Protein AF-A0A522Q7I4-F1 (afdb_monomer_lite)

Radius of gyration: 24.4 Å; chains: 1; bounding box: 67×65×29 Å

Secondary structure (DSSP, 8-state):
-------------------------SPPPPHHHHHHHHHHHHHTT--TT--SS-TTHHHHHHHHHHHHHHHHHHHHHHS--

Sequence (81 aa):
MKSTIKSVALAVAVVVPAISFAQPSNAPLTHTQVREQLIQLERAGYNPARKDNMYPADIQAAEARVAAKSEATGAASTGVG

pLDDT: mean 76.22, std 16.78, range [45.09, 95.5]

Structure (mmCIF, N/CA/C/O backbone):
data_AF-A0A522Q7I4-F1
#
_entry.id   AF-A0A522Q7I4-F1
#
loop_
_atom_site.group_PDB
_atom_site.id
_atom_site.type_symbol
_atom_site.label_atom_id
_atom_site.label_alt_id
_atom_site.label_comp_id
_atom_site.label_asym_id
_atom_site.label_entity_id
_atom_site.label_seq_id
_atom_site.pdbx_PDB_ins_code
_atom_site.Cartn_x
_atom_site.Cartn_y
_atom_site.Cartn_z
_atom_site.occupancy
_atom_site.B_iso_or_equiv
_atom_site.auth_seq_id
_atom_site.auth_comp_id
_atom_site.auth_asym_id
_atom_site.auth_atom_id
_atom_site.pdbx_PDB_model_num
ATOM 1 N N . MET A 1 1 ? 39.288 51.446 -9.111 1.00 46.84 1 MET A N 1
ATOM 2 C CA . MET A 1 1 ? 38.030 50.691 -9.296 1.00 46.84 1 MET A CA 1
ATOM 3 C C . MET A 1 1 ? 37.957 49.609 -8.227 1.00 46.84 1 MET A C 1
ATOM 5 O O . MET A 1 1 ? 38.763 48.691 -8.264 1.00 46.84 1 MET A O 1
ATOM 9 N N . LYS A 1 2 ? 37.093 49.760 -7.216 1.00 45.09 2 LYS A N 1
ATOM 10 C CA . LYS A 1 2 ? 36.893 48.769 -6.144 1.00 45.09 2 LYS A CA 1
ATOM 11 C C . LYS A 1 2 ? 35.389 48.539 -6.035 1.00 45.09 2 LYS A C 1
ATOM 13 O O . LYS A 1 2 ? 34.664 49.418 -5.590 1.00 45.09 2 LYS A O 1
ATOM 18 N N . SER A 1 3 ? 34.948 47.410 -6.576 1.00 53.44 3 SER A N 1
ATOM 19 C CA . SER A 1 3 ? 33.542 47.050 -6.732 1.00 53.44 3 SER A CA 1
ATOM 20 C C . SER A 1 3 ? 32.928 46.720 -5.371 1.00 53.44 3 SER A C 1
ATOM 22 O O . SER A 1 3 ? 33.274 45.713 -4.754 1.00 53.44 3 SER A O 1
ATOM 24 N N . THR A 1 4 ? 32.032 47.574 -4.881 1.00 58.53 4 THR A N 1
ATOM 25 C CA . THR A 1 4 ? 31.184 47.316 -3.711 1.00 58.53 4 THR A CA 1
ATOM 26 C C . THR A 1 4 ? 29.991 46.458 -4.128 1.00 58.53 4 THR A C 1
ATOM 28 O O . THR A 1 4 ? 28.848 46.898 -4.088 1.00 58.53 4 THR A O 1
ATOM 31 N N . ILE A 1 5 ? 30.261 45.226 -4.561 1.00 56.88 5 ILE A N 1
ATOM 32 C CA . ILE A 1 5 ? 29.248 44.185 -4.776 1.00 56.88 5 ILE A CA 1
ATOM 33 C C . ILE A 1 5 ? 29.533 43.084 -3.755 1.00 56.88 5 ILE A C 1
ATOM 35 O O . ILE A 1 5 ? 30.106 42.042 -4.054 1.00 56.88 5 ILE A O 1
ATOM 39 N N . LYS A 1 6 ? 29.217 43.372 -2.494 1.00 48.34 6 LYS A N 1
ATOM 40 C CA . LYS A 1 6 ? 29.024 42.360 -1.441 1.00 48.34 6 LYS A CA 1
ATOM 41 C C . LYS A 1 6 ? 27.737 42.654 -0.667 1.00 48.34 6 LYS A C 1
ATOM 43 O O . LYS A 1 6 ? 27.628 42.395 0.525 1.00 48.34 6 LYS A O 1
ATOM 48 N N . SER A 1 7 ? 26.773 43.257 -1.354 1.00 54.56 7 SER A N 1
ATOM 49 C CA . SER A 1 7 ? 25.384 43.324 -0.938 1.00 54.56 7 SER A CA 1
ATOM 50 C C . SER A 1 7 ? 24.757 41.946 -1.158 1.00 54.56 7 SER A C 1
ATOM 52 O O . SER A 1 7 ? 24.814 41.403 -2.256 1.00 54.56 7 SER A O 1
ATOM 54 N N . VAL A 1 8 ? 24.142 41.420 -0.097 1.00 56.62 8 VAL A N 1
ATOM 55 C CA . VAL A 1 8 ? 23.351 40.178 -0.058 1.00 56.62 8 VAL A CA 1
ATOM 56 C C . VAL A 1 8 ? 24.188 38.891 -0.006 1.00 56.62 8 VAL A C 1
ATOM 58 O O . VAL A 1 8 ? 24.107 38.015 -0.862 1.00 56.62 8 VAL A O 1
ATOM 61 N N . ALA A 1 9 ? 24.952 38.724 1.078 1.00 55.34 9 ALA A N 1
ATOM 62 C CA . ALA A 1 9 ? 25.180 37.380 1.603 1.00 55.34 9 ALA A CA 1
ATOM 63 C C . ALA A 1 9 ? 23.834 36.878 2.149 1.00 55.34 9 ALA A C 1
ATOM 65 O O . ALA A 1 9 ? 23.365 37.309 3.200 1.00 55.34 9 ALA A O 1
ATOM 66 N N . LEU A 1 10 ? 23.185 36.057 1.331 1.00 52.94 10 LEU A N 1
ATOM 67 C CA . LEU A 1 10 ? 21.881 35.437 1.503 1.00 52.94 10 LEU A CA 1
ATOM 68 C C . LEU A 1 10 ? 21.742 34.777 2.887 1.00 52.94 10 LEU A C 1
ATOM 70 O O . LEU A 1 10 ? 22.181 33.653 3.115 1.00 52.94 10 LEU A O 1
ATOM 74 N N . ALA A 1 11 ? 21.114 35.491 3.816 1.00 59.00 11 ALA A N 1
ATOM 75 C CA . ALA A 1 11 ? 20.704 34.974 5.109 1.00 59.00 11 ALA A CA 1
ATOM 76 C C . ALA A 1 11 ? 19.443 34.107 4.956 1.00 59.00 11 ALA A C 1
ATOM 78 O O . ALA A 1 11 ? 18.365 34.572 5.292 1.00 59.00 11 ALA A O 1
ATOM 79 N N . VAL A 1 12 ? 19.551 32.873 4.445 1.00 61.06 12 VAL A N 1
ATOM 80 C CA . VAL A 1 12 ? 18.496 31.842 4.577 1.00 61.06 12 VAL A CA 1
ATOM 81 C C . VAL A 1 12 ? 19.124 30.445 4.480 1.00 61.06 12 VAL A C 1
ATOM 83 O O . VAL A 1 12 ? 19.239 29.880 3.399 1.00 61.06 12 VAL A O 1
ATOM 86 N N . ALA A 1 13 ? 19.539 29.863 5.604 1.00 62.25 13 ALA A N 1
AT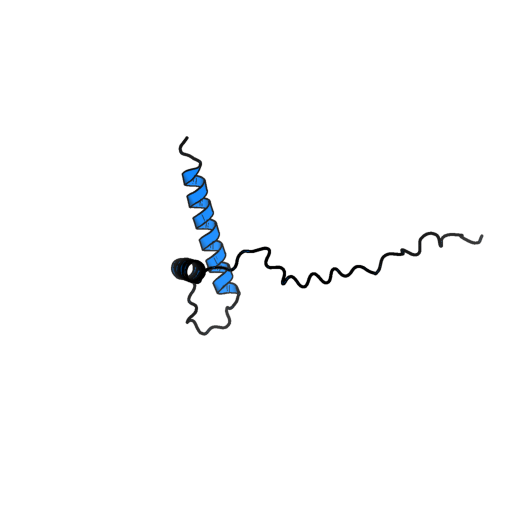OM 87 C CA . ALA A 1 13 ? 19.919 28.444 5.650 1.00 62.25 13 ALA A CA 1
ATOM 88 C C . ALA A 1 13 ? 19.482 27.759 6.954 1.00 62.25 13 ALA A C 1
ATOM 90 O O . ALA A 1 13 ? 20.130 26.832 7.425 1.00 62.25 13 ALA A O 1
ATOM 91 N N . VAL A 1 14 ? 18.375 28.207 7.552 1.00 62.06 14 VAL A N 1
ATOM 92 C CA . VAL A 1 14 ? 17.732 27.493 8.662 1.00 62.06 14 VAL A CA 1
ATOM 93 C C . VAL A 1 14 ? 16.228 27.535 8.461 1.00 62.06 14 VAL A C 1
ATOM 95 O O . VAL A 1 14 ? 15.557 28.364 9.052 1.00 62.06 14 VAL A O 1
ATOM 98 N N . VAL A 1 15 ? 15.719 26.646 7.613 1.00 61.47 15 VAL A N 1
ATOM 99 C CA . VAL A 1 15 ? 14.502 25.878 7.899 1.00 61.47 15 VAL A CA 1
ATOM 100 C C . VAL A 1 15 ? 14.648 24.594 7.084 1.00 61.47 15 VAL A C 1
ATOM 102 O O . VAL A 1 15 ? 14.260 24.552 5.924 1.00 61.47 15 VAL A O 1
ATOM 105 N N . VAL A 1 16 ? 15.262 23.550 7.645 1.00 66.00 16 VAL A N 1
ATOM 106 C CA . VAL A 1 16 ? 14.859 22.199 7.234 1.00 66.00 16 VAL A CA 1
ATOM 107 C C . VAL A 1 16 ? 13.528 22.004 7.941 1.00 66.00 16 VAL A C 1
ATOM 109 O O . VAL A 1 16 ? 13.525 21.964 9.175 1.00 66.00 16 VAL A O 1
ATOM 112 N N . PRO A 1 17 ? 12.388 21.936 7.238 1.00 62.88 17 PRO A N 1
ATOM 113 C CA . PRO A 1 17 ? 11.175 21.480 7.873 1.00 62.88 17 PRO A CA 1
ATOM 114 C C . PRO A 1 17 ? 11.432 20.007 8.202 1.00 62.88 17 PRO A C 1
ATOM 116 O O . PRO A 1 17 ? 11.360 19.142 7.333 1.00 62.88 17 PRO A O 1
ATOM 119 N N . ALA A 1 18 ? 11.791 19.715 9.451 1.00 63.31 18 ALA A N 1
ATOM 120 C CA . ALA A 1 18 ? 11.734 18.371 10.000 1.00 63.31 18 ALA A CA 1
ATOM 121 C C . ALA A 1 18 ? 10.254 18.023 10.186 1.00 63.31 18 ALA A C 1
ATOM 123 O O . ALA A 1 18 ? 9.759 17.919 11.305 1.00 63.31 18 ALA A O 1
ATOM 124 N N . ILE A 1 19 ? 9.518 17.904 9.080 1.00 60.31 19 ILE A N 1
ATOM 125 C CA . ILE A 1 19 ? 8.150 17.404 9.101 1.00 60.31 19 ILE A CA 1
ATOM 126 C C . ILE A 1 19 ? 8.249 15.887 9.219 1.00 60.31 19 ILE A C 1
ATOM 128 O O . ILE A 1 19 ? 8.034 15.128 8.279 1.00 60.31 19 ILE A O 1
ATOM 132 N N . SER A 1 20 ? 8.665 15.447 10.405 1.00 65.69 20 SER A N 1
ATOM 133 C CA . SER A 1 20 ? 8.470 14.077 10.849 1.00 65.69 20 SER A CA 1
ATOM 134 C C . SER A 1 20 ? 6.972 13.947 11.108 1.00 65.69 20 SER A C 1
ATOM 136 O O . SER A 1 20 ? 6.478 14.207 12.205 1.00 65.69 20 SER A O 1
ATOM 138 N N . PHE A 1 21 ? 6.214 13.698 10.042 1.00 63.53 21 PHE A N 1
ATOM 139 C CA . PHE A 1 21 ? 4.771 13.543 10.113 1.00 63.53 21 PHE A CA 1
ATOM 140 C C . PHE A 1 21 ? 4.442 12.276 10.909 1.00 63.53 21 PHE A C 1
ATOM 142 O O . PHE A 1 21 ? 4.397 11.176 10.372 1.00 63.53 21 PHE A O 1
ATOM 149 N N . ALA A 1 22 ? 4.186 12.455 12.201 1.00 63.72 22 ALA A N 1
ATOM 150 C CA . ALA A 1 22 ? 3.419 11.525 13.026 1.00 63.72 22 ALA A CA 1
ATOM 151 C C . ALA A 1 22 ? 2.159 12.201 13.594 1.00 63.72 22 ALA A C 1
ATOM 153 O O . ALA A 1 22 ? 1.528 11.675 14.507 1.00 63.72 22 ALA A O 1
ATOM 154 N N . GLN A 1 23 ? 1.790 13.384 13.082 1.00 57.75 23 GLN A N 1
ATOM 155 C CA . GLN A 1 23 ? 0.504 13.992 13.407 1.00 57.75 23 GLN A CA 1
ATOM 156 C C . GLN A 1 23 ? -0.589 13.142 12.746 1.00 57.75 23 GLN A C 1
ATOM 158 O O . GLN A 1 23 ? -0.581 13.025 11.519 1.00 57.75 23 GLN A O 1
ATOM 163 N N . PRO A 1 24 ? -1.519 12.545 13.511 1.00 61.66 24 PRO A N 1
ATOM 164 C CA . PRO A 1 24 ? -2.629 11.786 12.960 1.00 61.66 24 PRO A CA 1
ATOM 165 C C . PRO A 1 24 ? -3.654 12.781 12.399 1.00 61.66 24 PRO A C 1
ATOM 167 O O . PRO A 1 24 ? -4.718 12.992 12.967 1.00 61.66 24 PRO A O 1
ATOM 170 N N . SER A 1 25 ? -3.307 13.462 11.305 1.00 61.81 25 SER A N 1
ATOM 171 C CA . SER A 1 25 ? -4.261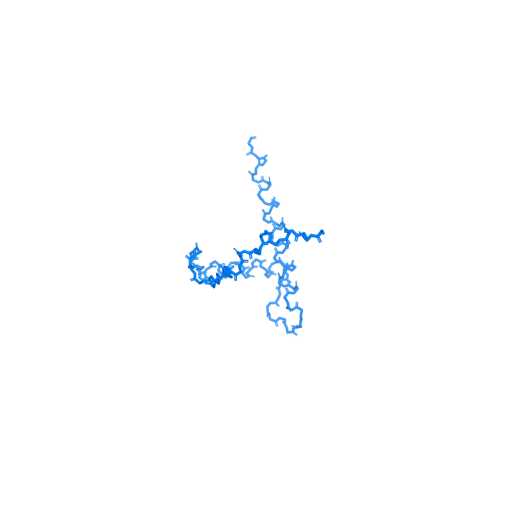 14.245 10.510 1.00 61.81 25 SER A CA 1
ATOM 172 C C . SER A 1 25 ? -5.249 13.335 9.778 1.00 61.81 25 SER A C 1
ATOM 174 O O . SER A 1 25 ? -6.325 13.779 9.390 1.00 61.81 25 SER A O 1
ATOM 176 N N . ASN A 1 26 ? -4.902 12.053 9.643 1.00 65.62 26 ASN A N 1
ATOM 177 C CA . ASN A 1 26 ? -5.767 11.008 9.128 1.00 65.62 26 ASN A CA 1
ATOM 178 C C . ASN A 1 26 ? -6.303 10.202 10.310 1.00 65.62 26 ASN A C 1
ATOM 180 O O . ASN A 1 26 ? -5.525 9.696 11.124 1.00 65.62 26 ASN A O 1
ATOM 184 N N . ALA A 1 27 ? -7.629 10.086 10.407 1.00 74.75 27 ALA A N 1
ATOM 185 C CA . ALA A 1 27 ? -8.249 9.172 11.356 1.00 74.75 27 ALA A CA 1
ATOM 186 C C . ALA A 1 27 ? -7.632 7.766 11.189 1.00 74.75 27 ALA A C 1
ATOM 188 O O . ALA A 1 27 ? -7.387 7.353 10.050 1.00 74.75 27 ALA A O 1
ATOM 189 N N . PRO A 1 28 ? -7.365 7.029 12.285 1.00 81.19 28 PRO A N 1
ATOM 190 C CA . PRO A 1 28 ? -6.856 5.669 12.190 1.00 81.19 28 PRO A CA 1
ATOM 191 C C . PRO A 1 28 ? -7.751 4.825 11.284 1.00 81.19 28 PRO A C 1
ATOM 193 O O . PRO A 1 28 ? -8.973 4.816 11.449 1.00 81.19 28 PRO A O 1
ATOM 196 N N . LEU A 1 29 ? -7.148 4.110 10.333 1.00 85.81 29 LEU A N 1
ATOM 197 C CA . LEU A 1 29 ? -7.899 3.168 9.514 1.00 85.81 29 LEU A CA 1
ATOM 198 C C . LEU A 1 29 ? -8.473 2.070 10.406 1.00 85.81 29 LEU A C 1
ATOM 200 O O . LEU A 1 29 ? -7.789 1.515 11.268 1.00 85.81 29 LEU A O 1
ATOM 204 N N . THR A 1 30 ? -9.736 1.730 10.173 1.00 91.50 30 THR A N 1
ATOM 205 C CA . THR A 1 30 ? -10.350 0.586 10.848 1.00 91.50 30 THR A CA 1
ATOM 206 C C . THR A 1 30 ? -9.817 -0.718 10.252 1.00 91.50 30 THR A C 1
ATOM 208 O O . THR A 1 30 ? -9.509 -0.797 9.061 1.00 91.50 30 THR A O 1
ATOM 211 N N . HIS A 1 31 ? -9.765 -1.788 11.050 1.00 92.44 31 HIS A N 1
ATOM 212 C CA . HIS A 1 31 ? -9.409 -3.121 10.542 1.00 92.44 31 HIS A CA 1
ATOM 213 C C . HIS A 1 31 ? -10.299 -3.565 9.372 1.00 92.44 31 HIS A C 1
ATOM 215 O O . HIS A 1 31 ? -9.838 -4.267 8.471 1.00 92.44 31 HIS A O 1
ATOM 221 N N . THR A 1 32 ? -11.568 -3.148 9.377 1.00 92.31 32 THR A N 1
ATOM 222 C CA . THR A 1 32 ? -12.515 -3.415 8.293 1.00 92.31 32 THR A CA 1
ATOM 223 C C . THR A 1 32 ? -12.085 -2.720 7.004 1.00 92.31 32 THR A C 1
ATOM 225 O O . THR A 1 32 ? -11.965 -3.389 5.983 1.00 92.31 32 THR A O 1
ATOM 228 N N . GLN A 1 33 ? -11.746 -1.428 7.060 1.00 88.88 33 GLN A N 1
ATOM 229 C CA . GLN A 1 33 ? -11.267 -0.677 5.892 1.00 88.88 33 GLN A CA 1
ATOM 230 C C . GLN A 1 33 ? -9.977 -1.261 5.310 1.00 88.88 33 GLN A C 1
ATOM 232 O O . GLN A 1 33 ? -9.861 -1.397 4.096 1.00 88.88 33 GLN A O 1
ATOM 237 N N . VAL A 1 34 ? -9.018 -1.655 6.153 1.00 92.75 34 VAL A N 1
ATOM 238 C CA . VAL A 1 34 ? -7.772 -2.279 5.672 1.00 92.75 34 VAL A CA 1
ATOM 239 C C . VAL A 1 34 ? -8.064 -3.603 4.962 1.00 92.75 34 VAL A C 1
ATOM 241 O O . VAL A 1 34 ? -7.523 -3.865 3.890 1.00 92.75 34 VAL A O 1
ATOM 244 N N . ARG A 1 35 ? -8.960 -4.432 5.513 1.00 93.25 35 ARG A N 1
ATOM 245 C CA . ARG A 1 35 ? -9.374 -5.684 4.863 1.00 93.25 35 ARG A CA 1
ATOM 246 C C . ARG A 1 35 ? -10.041 -5.422 3.512 1.00 93.25 35 ARG A C 1
ATOM 248 O O . ARG A 1 35 ? -9.745 -6.122 2.549 1.00 93.25 35 ARG A O 1
ATOM 255 N N . GLU A 1 36 ? -10.922 -4.432 3.429 1.00 92.81 36 GLU A N 1
ATOM 256 C CA . GLU A 1 36 ? -11.572 -4.057 2.171 1.00 92.81 36 GLU A CA 1
ATOM 257 C C . GLU A 1 36 ? -10.562 -3.602 1.115 1.00 92.81 36 GLU A C 1
ATOM 259 O O . GLU A 1 36 ? -10.665 -4.015 -0.040 1.00 92.81 36 GLU A O 1
ATOM 264 N N . GLN A 1 37 ? -9.561 -2.806 1.501 1.00 90.94 37 GLN A N 1
ATOM 265 C CA . GLN A 1 37 ? -8.484 -2.382 0.602 1.00 90.94 37 GLN A CA 1
ATOM 266 C C . GLN A 1 37 ? -7.675 -3.575 0.082 1.00 90.94 37 GLN A C 1
ATOM 268 O O . GLN A 1 37 ? -7.433 -3.674 -1.119 1.00 90.94 37 GLN A O 1
ATOM 273 N N . LEU A 1 38 ? -7.320 -4.525 0.953 1.00 93.12 38 LEU A N 1
ATOM 274 C CA . LEU A 1 38 ? -6.606 -5.737 0.543 1.00 93.12 38 LEU A CA 1
ATOM 275 C C . LEU A 1 38 ? -7.418 -6.567 -0.454 1.00 93.12 38 LEU A C 1
ATOM 277 O O . LEU A 1 38 ? -6.892 -6.954 -1.493 1.00 93.12 38 LEU A O 1
ATOM 281 N N . ILE A 1 39 ? -8.715 -6.762 -0.202 1.00 93.94 39 ILE A N 1
ATOM 282 C CA . ILE A 1 39 ? -9.606 -7.469 -1.134 1.00 93.94 39 ILE A CA 1
ATOM 283 C C . ILE A 1 39 ? -9.662 -6.746 -2.488 1.00 93.94 39 ILE A C 1
ATOM 285 O O . ILE A 1 39 ? -9.676 -7.389 -3.537 1.00 93.94 39 ILE A O 1
ATOM 289 N N . GLN A 1 40 ? -9.698 -5.411 -2.502 1.00 93.88 40 GLN A N 1
ATOM 290 C CA . GLN A 1 40 ? -9.690 -4.642 -3.750 1.00 93.88 40 GLN A CA 1
ATOM 291 C C . GLN A 1 40 ? -8.385 -4.824 -4.530 1.00 93.88 40 GLN A C 1
ATOM 293 O O . GLN A 1 40 ? -8.440 -5.038 -5.742 1.00 93.88 40 GLN A O 1
ATOM 298 N N . LEU A 1 41 ? -7.238 -4.799 -3.849 1.00 93.88 41 LEU A N 1
ATOM 299 C CA . LEU A 1 41 ? -5.932 -5.044 -4.461 1.00 93.88 41 LEU A CA 1
ATOM 300 C C . LEU A 1 41 ? -5.819 -6.478 -4.995 1.00 93.88 41 LEU A C 1
ATOM 302 O O . LEU A 1 41 ? -5.371 -6.677 -6.124 1.00 93.88 41 LEU A O 1
ATOM 306 N N . GLU A 1 42 ? -6.291 -7.473 -4.243 1.00 93.25 42 GLU A N 1
ATOM 307 C CA . GLU A 1 42 ? -6.331 -8.873 -4.683 1.00 93.25 42 GLU A CA 1
ATOM 308 C C . GLU A 1 42 ? -7.215 -9.059 -5.919 1.00 93.25 42 GLU A C 1
ATOM 310 O O . GLU A 1 42 ? -6.809 -9.697 -6.892 1.00 93.25 42 GLU A O 1
ATOM 315 N N . ARG A 1 43 ? -8.394 -8.426 -5.949 1.00 93.62 43 ARG A N 1
ATOM 316 C CA . ARG A 1 43 ? -9.266 -8.401 -7.138 1.00 93.62 43 ARG A CA 1
ATOM 317 C C . ARG A 1 43 ? -8.639 -7.660 -8.310 1.00 93.62 43 ARG A C 1
ATOM 319 O O . ARG A 1 43 ? -8.939 -7.983 -9.458 1.00 93.62 43 ARG A O 1
ATOM 326 N N . ALA A 1 44 ? -7.798 -6.671 -8.031 1.00 94.00 44 ALA A N 1
ATOM 327 C CA . ALA A 1 44 ? -6.982 -6.020 -9.034 1.00 94.00 44 ALA A CA 1
ATOM 328 C C . ALA A 1 44 ? -5.795 -6.890 -9.462 1.00 94.00 44 ALA A C 1
ATOM 330 O O . ALA A 1 44 ? -5.145 -6.521 -10.419 1.00 94.00 44 ALA A O 1
ATOM 331 N N . GLY A 1 45 ? -5.531 -8.051 -8.855 1.00 91.81 45 GLY A N 1
ATOM 332 C CA . GLY A 1 45 ? -4.489 -8.992 -9.270 1.00 91.81 45 GLY A CA 1
ATOM 333 C C . GLY A 1 45 ? -3.185 -8.893 -8.477 1.00 91.81 45 GLY A C 1
ATOM 334 O O . GLY A 1 45 ? -2.178 -9.445 -8.919 1.00 91.81 45 GLY A O 1
ATOM 335 N N . TYR A 1 46 ? -3.180 -8.192 -7.341 1.00 93.88 46 TYR A N 1
ATOM 336 C CA . TYR A 1 46 ? -2.095 -8.266 -6.363 1.00 93.88 46 TYR A CA 1
ATOM 337 C C . TYR A 1 46 ? -2.141 -9.606 -5.617 1.00 93.88 46 TYR A C 1
ATOM 339 O O . TYR A 1 46 ? -3.214 -10.079 -5.255 1.00 93.88 46 TYR A O 1
ATOM 347 N N . ASN A 1 47 ? -0.986 -10.221 -5.363 1.00 91.88 47 ASN 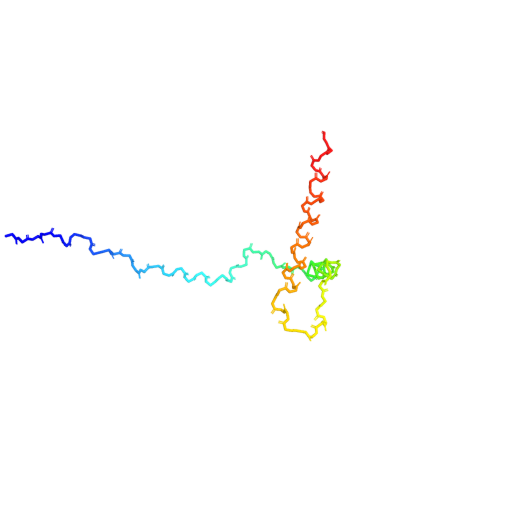A N 1
ATOM 348 C CA . ASN A 1 47 ? -0.900 -11.425 -4.539 1.00 91.88 47 ASN A CA 1
ATOM 349 C C . ASN A 1 47 ? 0.136 -11.218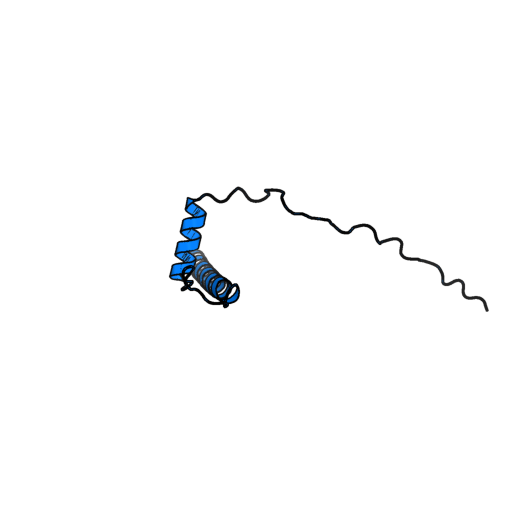 -3.421 1.00 91.88 47 ASN A C 1
ATOM 351 O O . ASN A 1 47 ? 1.329 -11.365 -3.685 1.00 91.88 47 ASN A O 1
ATOM 355 N N . PRO A 1 48 ? -0.290 -10.936 -2.176 1.00 83.81 48 PRO A N 1
ATOM 356 C CA . PRO A 1 48 ? 0.628 -10.707 -1.058 1.00 83.81 48 PRO A CA 1
ATOM 357 C C . PRO A 1 48 ? 1.372 -11.972 -0.605 1.00 83.81 48 PRO A C 1
ATOM 359 O O . PRO A 1 48 ? 2.406 -11.877 0.049 1.00 83.81 48 PRO A O 1
ATOM 362 N N . ALA A 1 49 ? 0.868 -13.167 -0.937 1.00 89.38 49 ALA A N 1
ATOM 363 C CA . ALA A 1 49 ? 1.538 -14.431 -0.631 1.00 89.38 49 ALA A CA 1
ATOM 364 C C . ALA A 1 49 ? 2.633 -14.781 -1.652 1.00 89.38 49 ALA A C 1
ATOM 366 O O . ALA A 1 49 ? 3.382 -15.745 -1.456 1.00 89.38 49 ALA A O 1
ATOM 367 N N . ARG A 1 50 ? 2.726 -14.025 -2.755 1.00 87.25 50 ARG A N 1
ATOM 368 C CA . ARG A 1 50 ? 3.757 -14.226 -3.765 1.00 87.25 50 ARG A CA 1
ATOM 369 C C . ARG A 1 50 ? 5.112 -13.833 -3.173 1.00 87.25 50 ARG A C 1
ATOM 371 O O . ARG A 1 50 ? 5.317 -12.711 -2.728 1.00 87.25 50 ARG A O 1
ATOM 378 N N . LYS A 1 51 ? 6.040 -14.788 -3.158 1.00 82.06 51 LYS A N 1
ATOM 379 C CA . LYS A 1 51 ? 7.423 -14.581 -2.717 1.00 82.06 51 LYS A CA 1
ATOM 380 C C . LYS A 1 51 ? 8.281 -14.210 -3.919 1.00 82.06 51 LYS A C 1
ATOM 382 O O . LYS A 1 51 ? 9.002 -15.054 -4.443 1.00 82.06 51 LYS A O 1
ATOM 387 N N . ASP A 1 52 ? 8.151 -12.978 -4.383 1.00 82.25 52 ASP A N 1
ATOM 388 C CA . ASP A 1 52 ? 9.042 -12.413 -5.391 1.00 82.25 52 ASP A CA 1
ATOM 389 C C . ASP A 1 52 ? 9.649 -11.087 -4.911 1.00 82.25 52 ASP A C 1
ATOM 391 O O . ASP A 1 52 ? 9.283 -10.546 -3.867 1.00 82.25 52 ASP A O 1
ATOM 395 N N . ASN A 1 53 ? 10.617 -10.583 -5.673 1.00 86.00 53 ASN A N 1
ATOM 396 C CA . ASN A 1 53 ? 11.284 -9.314 -5.391 1.00 86.00 53 ASN A CA 1
ATOM 397 C C . ASN A 1 53 ? 10.636 -8.156 -6.168 1.00 86.00 53 ASN A C 1
ATOM 399 O O . ASN A 1 53 ? 11.281 -7.132 -6.379 1.00 86.00 53 ASN A O 1
ATOM 403 N N . MET A 1 54 ? 9.398 -8.323 -6.652 1.00 90.50 54 MET A N 1
ATOM 404 C CA . MET A 1 54 ? 8.701 -7.303 -7.442 1.00 90.50 54 MET A CA 1
ATOM 405 C C . MET A 1 54 ? 8.035 -6.250 -6.557 1.00 90.50 54 MET A C 1
ATOM 407 O O . MET A 1 54 ? 7.452 -5.297 -7.067 1.00 90.50 54 MET A O 1
ATOM 411 N N . TYR A 1 55 ? 8.139 -6.364 -5.231 1.00 87.19 55 TYR A N 1
ATOM 412 C CA . TYR A 1 55 ? 7.766 -5.277 -4.336 1.00 87.19 55 TYR A CA 1
ATOM 413 C C . TYR A 1 55 ? 8.720 -4.075 -4.516 1.00 87.19 55 TYR A C 1
ATOM 415 O O . TYR A 1 55 ? 9.937 -4.257 -4.432 1.00 87.19 55 TYR A O 1
ATOM 423 N N . PRO A 1 56 ? 8.207 -2.841 -4.713 1.00 92.44 56 PRO A N 1
ATOM 424 C CA . PRO A 1 56 ? 6.796 -2.431 -4.631 1.00 92.44 56 PRO A CA 1
ATOM 425 C C . PRO A 1 56 ? 6.045 -2.330 -5.978 1.00 92.44 56 PRO A C 1
ATOM 427 O O . PRO A 1 56 ? 4.891 -1.910 -5.992 1.00 92.44 56 PRO A O 1
ATOM 430 N N . ALA A 1 57 ? 6.651 -2.678 -7.113 1.00 94.12 57 ALA A N 1
ATOM 431 C CA . ALA A 1 57 ? 6.036 -2.529 -8.436 1.00 94.12 57 ALA A CA 1
ATOM 432 C C . ALA A 1 57 ? 4.673 -3.243 -8.563 1.00 94.12 57 ALA A C 1
ATOM 434 O O . ALA A 1 57 ? 3.715 -2.658 -9.070 1.00 94.12 57 ALA A O 1
ATOM 435 N N . ASP A 1 58 ? 4.552 -4.469 -8.046 1.00 93.06 58 ASP A N 1
ATOM 436 C CA . ASP A 1 58 ? 3.315 -5.260 -8.142 1.00 93.06 58 ASP A CA 1
ATOM 437 C C . ASP A 1 58 ? 2.134 -4.631 -7.383 1.00 93.06 58 ASP A C 1
ATOM 439 O O . ASP A 1 58 ? 0.998 -4.650 -7.871 1.00 93.06 58 ASP A O 1
ATOM 443 N N . ILE A 1 59 ? 2.390 -4.048 -6.203 1.00 93.25 59 ILE A N 1
ATOM 444 C CA . ILE A 1 59 ? 1.341 -3.378 -5.422 1.00 93.25 59 ILE A CA 1
ATOM 445 C C . ILE A 1 59 ? 0.934 -2.055 -6.081 1.00 93.25 59 ILE A C 1
ATOM 447 O O . ILE A 1 59 ? -0.258 -1.801 -6.229 1.00 93.25 59 ILE A O 1
ATOM 451 N N . GLN A 1 60 ? 1.888 -1.280 -6.608 1.00 94.88 60 GLN A N 1
ATOM 452 C CA . GLN A 1 60 ? 1.602 -0.028 -7.323 1.00 94.88 60 GLN A CA 1
ATOM 453 C C . GLN A 1 60 ? 0.787 -0.266 -8.604 1.00 94.88 60 GLN A C 1
ATOM 455 O O . GLN A 1 60 ? -0.157 0.467 -8.901 1.00 94.88 60 GLN A O 1
ATOM 460 N N . ALA A 1 61 ? 1.095 -1.327 -9.354 1.00 95.31 61 ALA A N 1
ATOM 461 C CA . ALA A 1 61 ? 0.324 -1.704 -10.537 1.00 95.31 61 ALA A CA 1
ATOM 462 C C . ALA A 1 61 ? -1.113 -2.134 -10.189 1.00 95.31 61 ALA A C 1
ATOM 464 O O . ALA A 1 61 ? -2.042 -1.935 -10.976 1.00 95.31 61 ALA A O 1
ATOM 465 N N . ALA A 1 62 ? -1.329 -2.754 -9.027 1.00 94.62 62 ALA A N 1
ATOM 466 C CA . ALA A 1 62 ? -2.670 -3.061 -8.540 1.00 94.62 62 ALA A CA 1
ATOM 467 C C . ALA A 1 62 ? -3.420 -1.800 -8.081 1.00 94.62 62 ALA A C 1
ATOM 469 O O . ALA A 1 62 ? -4.576 -1.624 -8.462 1.00 94.62 62 ALA A O 1
ATOM 470 N N . GLU A 1 63 ? -2.763 -0.891 -7.358 1.00 94.31 63 GLU A N 1
ATOM 471 C CA . GLU A 1 63 ? -3.332 0.399 -6.946 1.00 94.31 63 GLU A CA 1
ATOM 472 C C . GLU A 1 63 ? -3.776 1.241 -8.147 1.00 94.31 63 GLU A C 1
ATOM 474 O O . GLU A 1 63 ? -4.902 1.738 -8.162 1.00 94.31 63 GLU A O 1
ATOM 479 N N . ALA A 1 64 ? -2.958 1.324 -9.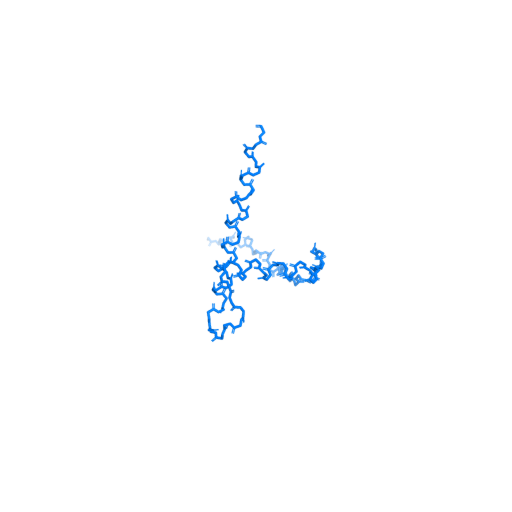202 1.00 95.50 64 ALA A N 1
ATOM 480 C CA . ALA A 1 64 ? -3.314 2.032 -10.433 1.00 95.50 64 ALA A CA 1
ATOM 481 C C . ALA A 1 64 ? -4.584 1.461 -11.092 1.00 95.50 64 ALA A C 1
ATOM 483 O O . ALA A 1 64 ? -5.444 2.206 -11.563 1.00 95.50 64 ALA A O 1
ATOM 484 N N . ARG A 1 65 ? -4.746 0.131 -11.080 1.00 94.69 65 ARG A N 1
ATOM 485 C CA . ARG A 1 65 ? -5.954 -0.541 -11.590 1.00 94.69 65 ARG A CA 1
ATOM 486 C C . ARG A 1 65 ? -7.182 -0.255 -10.724 1.00 94.69 65 ARG A C 1
ATOM 488 O O . ARG A 1 65 ? -8.270 -0.066 -11.268 1.00 94.69 65 ARG A O 1
ATOM 495 N N . VAL A 1 66 ? -7.025 -0.209 -9.399 1.00 93.94 66 VAL A N 1
ATOM 496 C CA . VAL A 1 66 ? -8.105 0.175 -8.473 1.00 93.94 66 VAL A CA 1
ATOM 497 C C . VAL A 1 66 ? -8.517 1.629 -8.705 1.00 93.94 66 VAL A C 1
ATOM 499 O O . VAL A 1 66 ? -9.709 1.895 -8.845 1.00 93.94 66 VAL A O 1
ATOM 502 N N . ALA A 1 67 ? -7.558 2.550 -8.819 1.00 92.69 67 ALA A N 1
ATOM 503 C CA . ALA A 1 67 ? -7.820 3.964 -9.079 1.00 92.69 67 ALA A CA 1
ATOM 504 C C . ALA A 1 67 ? -8.593 4.167 -10.392 1.00 92.69 67 ALA A C 1
ATOM 506 O O . ALA A 1 67 ? -9.663 4.773 -10.380 1.00 92.69 67 ALA A O 1
ATOM 507 N N . ALA A 1 68 ? -8.138 3.552 -11.490 1.00 91.19 68 ALA A N 1
ATOM 508 C CA . ALA A 1 68 ? -8.823 3.620 -12.784 1.00 91.19 68 ALA A CA 1
ATOM 509 C C . ALA A 1 68 ? -10.268 3.082 -12.724 1.00 91.19 68 ALA A C 1
ATOM 511 O O . ALA A 1 68 ? -11.176 3.621 -13.358 1.00 91.19 68 ALA A O 1
ATOM 512 N N . LYS A 1 69 ? -10.515 2.030 -11.932 1.00 86.81 69 LYS A N 1
ATOM 513 C CA . LYS A 1 69 ? -11.864 1.481 -11.731 1.00 86.81 69 LYS A CA 1
ATOM 514 C C . LYS A 1 69 ? -12.760 2.412 -10.906 1.00 86.81 69 LYS A C 1
ATOM 516 O O . LYS A 1 69 ? -13.954 2.528 -11.200 1.00 86.81 69 LYS A O 1
ATOM 521 N N . SER A 1 70 ? -12.204 3.058 -9.886 1.00 82.88 70 SER A N 1
ATOM 522 C CA . SER A 1 70 ? -12.912 4.044 -9.065 1.00 82.88 70 SER A CA 1
ATOM 523 C C . SER A 1 70 ? -13.302 5.276 -9.883 1.00 82.88 70 SER A C 1
ATOM 525 O O . SER A 1 70 ? -14.444 5.719 -9.795 1.00 82.88 70 SER A O 1
ATOM 527 N N . GLU A 1 71 ? -12.412 5.765 -10.750 1.00 78.50 71 GLU A N 1
ATOM 528 C CA . GLU A 1 71 ? -12.702 6.865 -11.678 1.00 78.50 71 GLU A CA 1
ATOM 529 C C . GLU A 1 71 ? -13.806 6.502 -12.679 1.00 78.50 71 GLU A C 1
ATOM 531 O O . GLU A 1 71 ? -14.747 7.272 -12.858 1.00 78.50 71 GLU A O 1
ATOM 536 N N . ALA A 1 72 ? -13.764 5.301 -13.270 1.00 73.38 72 ALA A N 1
ATOM 537 C CA . ALA A 1 72 ? -14.821 4.831 -14.170 1.00 73.38 72 ALA A CA 1
ATOM 538 C C . ALA A 1 72 ? -16.193 4.729 -13.474 1.00 73.38 72 ALA A C 1
ATOM 540 O O . ALA A 1 72 ? -17.227 5.035 -14.069 1.00 73.38 72 ALA A O 1
ATOM 541 N N . THR A 1 73 ? -16.207 4.334 -12.199 1.00 70.31 73 THR A N 1
ATOM 542 C CA . THR A 1 73 ? -17.435 4.248 -11.393 1.00 70.31 73 THR A CA 1
ATOM 543 C C . THR A 1 73 ? -17.959 5.642 -11.017 1.00 70.31 73 THR A C 1
ATOM 545 O O . THR A 1 73 ? -19.163 5.879 -11.093 1.00 70.31 73 THR A O 1
ATOM 548 N N . GLY A 1 74 ? -17.072 6.585 -10.677 1.00 60.94 74 GLY A N 1
ATOM 549 C CA . GLY A 1 74 ? -17.433 7.978 -10.382 1.00 60.94 74 GLY A CA 1
ATOM 550 C C . GLY A 1 74 ? -17.890 8.773 -11.613 1.00 60.94 74 GLY A C 1
ATOM 551 O O . GLY A 1 74 ? -18.801 9.599 -11.530 1.00 60.94 74 GLY A O 1
ATOM 552 N N . ALA A 1 75 ? -17.324 8.486 -12.787 1.00 58.16 75 ALA A N 1
ATOM 553 C CA . ALA A 1 75 ? -17.784 9.053 -14.053 1.00 58.16 75 ALA A CA 1
ATOM 554 C C . ALA A 1 75 ? -19.197 8.556 -14.411 1.00 58.16 75 ALA A C 1
ATOM 556 O O . ALA A 1 75 ? -20.038 9.345 -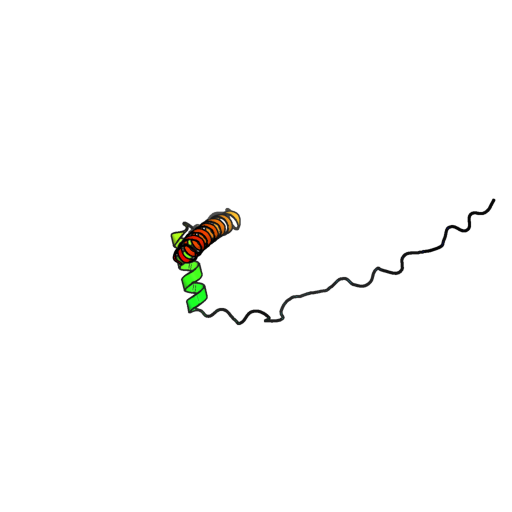14.839 1.00 58.16 75 ALA A O 1
ATOM 557 N N . ALA A 1 76 ? -19.495 7.276 -14.159 1.00 54.78 76 ALA A N 1
ATOM 558 C CA . ALA A 1 76 ? -20.827 6.710 -14.371 1.00 54.78 76 ALA A CA 1
ATOM 559 C C . ALA A 1 76 ? -21.892 7.283 -13.413 1.00 54.78 76 ALA A C 1
ATOM 561 O O . ALA A 1 76 ? -23.040 7.449 -13.819 1.00 54.78 76 ALA A O 1
ATOM 562 N N . SER A 1 77 ? -21.535 7.639 -12.171 1.00 53.16 77 SER A N 1
ATOM 563 C CA . SER A 1 77 ? -22.479 8.257 -11.224 1.00 53.16 77 SER A CA 1
ATOM 564 C C . SER A 1 77 ? -22.764 9.735 -11.502 1.00 53.16 77 SER A C 1
ATOM 566 O O . SER A 1 77 ? -23.774 10.250 -11.039 1.00 53.16 77 SER A O 1
ATOM 568 N N . THR A 1 78 ? -21.896 10.423 -12.251 1.00 57.84 78 THR A N 1
ATOM 569 C CA . THR A 1 78 ? -22.043 11.862 -12.550 1.00 57.84 78 THR A CA 1
ATOM 570 C C . THR A 1 78 ? -22.791 12.115 -13.873 1.00 57.84 78 THR A C 1
ATOM 572 O O . THR A 1 78 ? -23.116 13.253 -14.191 1.00 57.84 78 THR A O 1
ATOM 575 N N . GLY A 1 79 ? -23.096 11.063 -14.645 1.00 55.19 79 GLY A N 1
ATOM 576 C CA . GLY A 1 79 ? -23.769 11.141 -15.951 1.00 55.19 79 GLY A CA 1
ATOM 577 C C . GLY A 1 79 ? -25.278 10.861 -15.951 1.00 55.19 79 GLY A C 1
ATOM 578 O O . GLY A 1 79 ? -25.862 10.744 -17.025 1.00 55.19 79 GLY A O 1
ATOM 579 N N . VAL A 1 80 ? -25.914 10.725 -14.785 1.00 49.34 80 VAL A N 1
ATOM 580 C CA . VAL A 1 80 ? -27.373 10.563 -14.649 1.00 49.34 80 VAL A CA 1
ATOM 581 C C . VAL A 1 80 ? -27.916 11.724 -13.822 1.00 49.34 80 VAL A C 1
ATOM 583 O O . VAL A 1 80 ? -28.006 11.653 -12.598 1.00 49.34 80 VAL A O 1
ATOM 586 N N . GLY A 1 81 ? -28.224 12.814 -14.522 1.00 47.25 81 GLY A N 1
ATOM 587 C CA . GLY A 1 81 ? -28.897 14.013 -14.033 1.00 47.25 81 GLY A CA 1
ATOM 588 C C . GLY A 1 81 ? -29.554 14.726 -15.200 1.00 47.25 81 GLY A C 1
ATOM 589 O O . GLY A 1 81 ? -28.831 14.967 -16.192 1.00 47.25 81 GLY A O 1
#

Foldseek 3Di:
DDDPPPPDPDPDDPDPPPPPPPDCPDDDDDPVNVVVVVVQLVVLPADPPDPDPCPPVSSVSSVVSSVVVVVVVVVVVVPPD